Protein AF-A0A1E5UQB6-F1 (afdb_monomer)

Solvent-accessible surface area (backbone atoms only — not comparable to full-atom values): 9151 Å² total; per-residue (Å²): 135,85,78,80,91,68,69,83,79,52,68,83,79,62,78,90,73,88,72,61,85,84,56,74,77,80,86,79,87,70,75,90,73,87,51,90,89,63,66,90,69,75,52,73,66,50,33,65,72,49,49,51,60,50,49,65,58,43,50,61,43,40,75,73,65,58,45,74,65,58,53,48,39,50,29,53,57,60,31,37,64,91,89,54,93,55,88,62,62,79,92,71,66,74,58,73,83,29,86,55,34,82,46,72,75,77,62,55,71,70,54,35,50,52,56,46,45,63,70,62,63,52,99,76,81,84,87,82,76,82,73,80,87,75,134

Secondary structure (DSSP, 8-state):
-------TTGGGG------PSSPPPPP--------TT--SS--HHHIIIIIHHHHHHHHHHHHTT--HHHHHHHHHHTT--TTS--SS-GGG--STT-TT-S-SPPPPHHHHHHHHHHHH--SS---GGGG-S--

Organism: NCBI:txid888268

pLDDT: mean 82.93, std 16.0, range [34.56, 97.12]

Radius of gyration: 19.95 Å; Cα contacts (8 Å, |Δi|>4): 50; chains: 1; bounding box: 51×42×42 Å

Mean predicted aligned error: 12.3 Å

Nearest PDB structures (foldseek):
  8etg-assembly1_m  TM=1.744E-01  e=5.697E+00  Schizosaccharomyces pombe

Sequence (135 aa):
MKMADSNKGWHSEWFYVANPPPALPAFSGRFAEKRREWSWGPSADEKKSWTTPMLDLLGPLKAAGLTGVKVMWTFFERRIQPLMARVHTLYQYTGVKDPTRISLEMLMPKEVRARVWVVIKRPDDNPDLDRHERG

Structure (mmCIF, N/CA/C/O backbone):
data_AF-A0A1E5UQB6-F1
#
_entry.id   AF-A0A1E5UQB6-F1
#
loop_
_atom_site.group_PDB
_atom_site.id
_atom_site.type_symbol
_atom_site.label_atom_id
_atom_site.label_alt_id
_atom_site.label_comp_id
_atom_site.label_asym_id
_atom_site.label_entity_id
_atom_site.label_seq_id
_atom_site.pdbx_PDB_ins_code
_atom_site.Cartn_x
_atom_site.Cartn_y
_atom_site.Cartn_z
_atom_site.occupancy
_atom_site.B_iso_or_equiv
_atom_site.auth_seq_id
_atom_site.auth_comp_id
_atom_site.auth_asym_id
_atom_site.auth_atom_id
_atom_site.pdbx_PDB_model_num
ATOM 1 N N . MET A 1 1 ? 18.335 -18.606 18.476 1.00 39.22 1 MET A N 1
ATOM 2 C CA . MET A 1 1 ? 17.193 -19.169 17.723 1.00 39.22 1 MET A CA 1
ATOM 3 C C . MET A 1 1 ? 17.744 -19.748 16.426 1.00 39.22 1 MET A C 1
ATOM 5 O O . MET A 1 1 ? 18.344 -18.998 15.669 1.00 39.22 1 MET A O 1
ATOM 9 N N . LYS A 1 2 ? 17.679 -21.075 16.247 1.00 36.31 2 LYS A N 1
ATOM 10 C CA . LYS A 1 2 ? 18.197 -21.788 15.065 1.00 36.31 2 LYS A CA 1
ATOM 11 C C . LYS A 1 2 ? 17.216 -21.555 13.910 1.00 36.31 2 LYS A C 1
ATOM 13 O O . LYS A 1 2 ? 16.026 -21.798 14.097 1.00 36.31 2 LYS A O 1
ATOM 18 N N . MET A 1 3 ? 17.681 -21.038 12.774 1.00 44.59 3 MET A N 1
ATOM 19 C CA . MET A 1 3 ? 16.863 -21.038 11.557 1.00 44.59 3 MET A CA 1
ATOM 20 C C . MET A 1 3 ? 16.654 -22.494 11.127 1.00 44.59 3 MET A C 1
ATOM 22 O O . MET A 1 3 ? 17.518 -23.339 11.353 1.00 44.59 3 MET A O 1
ATOM 26 N N . ALA A 1 4 ? 15.478 -22.811 10.591 1.00 52.75 4 ALA A N 1
ATOM 27 C CA . ALA A 1 4 ? 15.251 -24.117 9.995 1.00 52.75 4 ALA A CA 1
ATOM 28 C C . ALA A 1 4 ? 16.008 -24.162 8.661 1.00 52.75 4 ALA A C 1
ATOM 30 O O . ALA A 1 4 ? 15.642 -23.458 7.725 1.00 52.75 4 ALA A O 1
ATOM 31 N N . ASP A 1 5 ? 17.044 -24.995 8.573 1.00 56.81 5 ASP A N 1
ATOM 32 C CA . ASP A 1 5 ? 17.889 -25.142 7.375 1.00 56.81 5 ASP A CA 1
ATOM 33 C C . ASP A 1 5 ? 17.206 -25.951 6.251 1.00 56.81 5 ASP A C 1
ATOM 35 O O . ASP A 1 5 ? 17.835 -26.327 5.263 1.00 56.81 5 ASP A O 1
ATOM 39 N N . SER A 1 6 ? 15.916 -26.271 6.399 1.00 66.94 6 SER A N 1
ATOM 40 C CA . SER A 1 6 ? 15.193 -27.137 5.471 1.00 66.94 6 SER A CA 1
ATOM 41 C C . SER A 1 6 ? 14.221 -26.339 4.610 1.00 66.94 6 SER A C 1
ATOM 43 O O . SER A 1 6 ? 13.207 -25.836 5.085 1.00 66.94 6 SER A O 1
ATOM 45 N N . ASN A 1 7 ? 14.511 -26.288 3.312 1.00 64.12 7 ASN A N 1
ATOM 46 C CA . ASN A 1 7 ? 13.620 -25.792 2.259 1.00 64.12 7 ASN A CA 1
ATOM 47 C C . ASN A 1 7 ? 12.612 -26.860 1.777 1.00 64.12 7 ASN A C 1
ATOM 49 O O . ASN A 1 7 ? 11.947 -26.683 0.754 1.00 64.12 7 ASN A O 1
ATOM 53 N N . LYS A 1 8 ? 12.515 -27.999 2.475 1.00 72.00 8 LYS A N 1
ATOM 54 C CA . LYS A 1 8 ? 11.702 -29.141 2.054 1.00 72.00 8 LYS A CA 1
ATOM 55 C C . LYS A 1 8 ? 10.224 -28.732 2.017 1.00 72.00 8 LYS A C 1
ATOM 57 O O . LYS A 1 8 ? 9.693 -28.237 3.004 1.00 72.00 8 LYS A O 1
ATOM 62 N N . GLY A 1 9 ? 9.582 -28.919 0.863 1.00 71.81 9 GLY A N 1
ATOM 63 C CA . GLY A 1 9 ? 8.193 -28.510 0.610 1.00 71.81 9 GLY A CA 1
ATOM 64 C C . GLY A 1 9 ? 8.033 -27.181 -0.134 1.00 71.81 9 GLY A C 1
ATOM 65 O O . GLY A 1 9 ? 6.945 -26.905 -0.614 1.00 71.81 9 GLY A 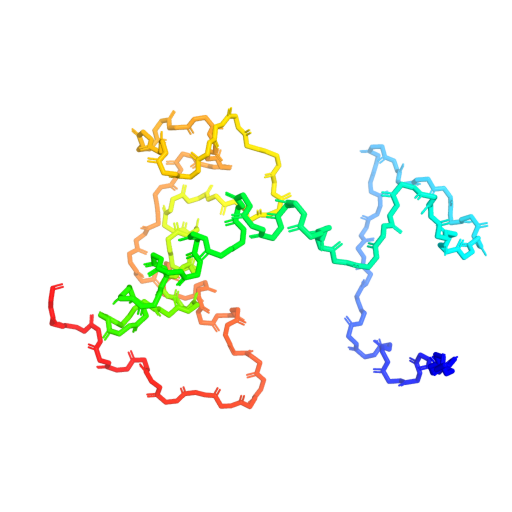O 1
ATOM 66 N N . TRP A 1 10 ? 9.095 -26.386 -0.312 1.00 74.56 10 TRP A N 1
ATOM 67 C CA . TRP A 1 10 ? 8.990 -25.116 -1.047 1.00 74.56 10 TRP A CA 1
ATOM 68 C C . TRP A 1 10 ? 8.927 -25.307 -2.563 1.00 74.56 10 TRP A C 1
ATOM 70 O O . TRP A 1 10 ? 8.342 -24.485 -3.254 1.00 74.56 10 TRP A O 1
ATOM 80 N N . HIS A 1 11 ? 9.497 -26.393 -3.091 1.00 71.00 11 HIS A N 1
ATOM 81 C CA . HIS A 1 11 ? 9.591 -26.627 -4.535 1.00 71.00 11 HIS A CA 1
ATOM 82 C C . HIS A 1 11 ? 8.234 -26.727 -5.251 1.00 71.00 11 HIS A C 1
ATOM 84 O O . HIS A 1 11 ? 8.178 -26.416 -6.435 1.00 71.00 11 HIS A O 1
ATOM 90 N N . SER A 1 12 ? 7.154 -27.127 -4.565 1.00 74.19 12 SER A N 1
ATOM 91 C CA . SER A 1 12 ? 5.812 -27.201 -5.167 1.00 74.19 12 SER A CA 1
ATOM 92 C C . SER A 1 12 ? 5.219 -25.830 -5.500 1.00 74.19 12 SER A C 1
ATOM 94 O O . SER A 1 12 ? 4.320 -25.748 -6.327 1.00 74.19 12 SER A O 1
ATOM 96 N N . GLU A 1 13 ? 5.741 -24.764 -4.891 1.00 73.38 13 GLU A N 1
ATOM 97 C CA . GLU A 1 13 ? 5.290 -23.380 -5.085 1.00 73.38 13 GLU A CA 1
ATOM 98 C C . GLU A 1 13 ? 6.152 -22.614 -6.107 1.00 73.38 13 GLU A C 1
ATOM 100 O O . GLU A 1 13 ? 5.950 -21.421 -6.334 1.00 73.38 13 GLU A O 1
ATOM 105 N N . TRP A 1 14 ? 7.161 -23.262 -6.701 1.00 82.69 14 TRP A N 1
ATOM 106 C CA . TRP A 1 14 ? 8.080 -22.620 -7.641 1.00 82.69 14 TRP A CA 1
ATOM 107 C C . TRP A 1 14 ? 7.622 -22.860 -9.079 1.00 82.69 14 TRP A C 1
ATOM 109 O O . TRP A 1 14 ? 7.308 -23.981 -9.471 1.00 82.69 14 TRP A O 1
ATOM 119 N N . PHE A 1 15 ? 7.659 -21.810 -9.896 1.00 68.88 15 PHE A N 1
ATOM 120 C CA . PHE A 1 15 ? 7.513 -21.900 -11.346 1.00 68.88 15 PHE A CA 1
ATOM 121 C C . PHE A 1 15 ? 8.694 -21.207 -12.025 1.00 68.88 15 PHE A C 1
ATOM 123 O O . PHE A 1 15 ? 9.269 -20.253 -11.498 1.00 68.88 15 PHE A O 1
ATOM 130 N N . TYR A 1 16 ? 9.070 -21.698 -13.203 1.00 82.06 16 TYR A N 1
ATOM 131 C CA . TYR A 1 16 ? 10.120 -21.083 -14.003 1.00 82.06 16 TYR A CA 1
ATOM 132 C C . TYR A 1 16 ? 9.546 -19.927 -14.820 1.00 82.06 16 TYR A C 1
ATOM 134 O O . TYR A 1 16 ? 8.494 -20.052 -15.445 1.00 82.06 16 TYR A O 1
ATOM 142 N N . VAL A 1 17 ? 10.265 -18.807 -14.839 1.00 81.69 17 VAL A N 1
ATOM 143 C CA . VAL A 1 17 ? 9.970 -17.655 -15.695 1.00 81.69 17 VAL A CA 1
ATOM 144 C C . VAL A 1 17 ? 11.099 -17.528 -16.710 1.00 81.69 17 VAL A C 1
ATOM 146 O O . VAL A 1 17 ? 12.268 -17.707 -16.365 1.00 81.69 17 VAL A O 1
ATOM 149 N N . ALA A 1 18 ? 10.756 -17.242 -17.966 1.00 86.31 18 ALA A N 1
ATOM 150 C CA . ALA A 1 18 ? 11.753 -16.958 -18.991 1.00 86.31 18 ALA A CA 1
ATOM 151 C C . ALA A 1 18 ? 12.614 -15.752 -18.576 1.00 86.31 18 ALA A C 1
ATOM 153 O O . ALA A 1 18 ? 12.105 -14.793 -18.000 1.00 86.31 18 ALA A O 1
ATOM 154 N N . ASN A 1 19 ? 13.909 -15.788 -18.897 1.00 90.38 19 ASN A N 1
ATOM 155 C CA . ASN A 1 19 ? 14.857 -14.710 -18.608 1.00 90.38 19 ASN A CA 1
ATOM 156 C C . ASN A 1 19 ? 15.255 -13.977 -19.909 1.00 90.38 19 ASN A C 1
ATOM 158 O O . ASN A 1 19 ? 16.346 -14.229 -20.429 1.00 90.38 19 ASN A O 1
ATOM 162 N N . PRO A 1 20 ? 14.362 -13.158 -20.509 1.00 90.31 20 PRO A N 1
ATOM 16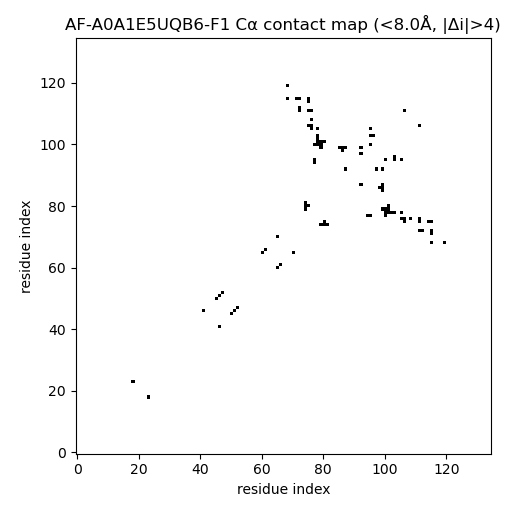3 C CA . PRO A 1 20 ? 14.661 -12.440 -21.743 1.00 90.31 20 PRO A CA 1
ATOM 164 C C . PRO A 1 20 ? 15.659 -11.292 -21.502 1.00 90.31 20 PRO A C 1
ATOM 166 O O . PRO A 1 20 ? 15.801 -10.826 -20.372 1.00 90.31 20 PRO A O 1
ATOM 169 N N . PRO A 1 21 ? 16.335 -10.791 -22.550 1.00 89.50 21 PRO A N 1
ATOM 170 C CA . PRO A 1 21 ? 17.234 -9.649 -22.428 1.00 89.50 21 PRO A CA 1
ATOM 171 C C . PRO A 1 21 ? 16.544 -8.362 -21.916 1.00 89.50 21 PRO A C 1
ATOM 173 O O . PRO A 1 21 ? 15.441 -8.054 -22.371 1.00 89.50 21 PRO A O 1
ATOM 176 N N . PRO A 1 22 ? 17.211 -7.570 -21.050 1.00 87.19 22 PRO A N 1
ATOM 177 C CA . PRO A 1 22 ? 18.488 -7.878 -20.411 1.00 87.19 22 PRO A CA 1
ATOM 178 C C . PRO A 1 22 ? 18.314 -8.957 -19.334 1.00 87.19 22 PRO A C 1
ATOM 180 O O . PRO A 1 22 ? 17.481 -8.838 -18.439 1.00 87.19 22 PRO A O 1
ATOM 183 N N . ALA A 1 23 ? 19.123 -10.010 -19.436 1.00 91.06 23 ALA A N 1
ATOM 184 C CA . ALA A 1 23 ? 19.015 -11.169 -18.567 1.00 91.06 23 ALA A CA 1
ATOM 185 C C . ALA A 1 23 ? 19.377 -10.820 -17.114 1.00 91.06 23 ALA A C 1
ATOM 187 O O . ALA A 1 23 ? 20.257 -9.994 -16.855 1.00 91.06 23 ALA A O 1
ATOM 188 N N . LEU A 1 24 ? 18.735 -11.502 -16.164 1.00 88.19 24 LEU A N 1
ATOM 189 C CA . LEU A 1 24 ? 19.114 -11.478 -14.754 1.00 88.19 24 LEU A CA 1
ATOM 190 C C . LEU A 1 24 ? 20.599 -11.852 -14.584 1.00 88.19 24 LEU A C 1
ATOM 192 O O . LEU A 1 24 ? 21.092 -12.721 -15.313 1.00 88.19 24 LEU A O 1
ATOM 196 N N . PRO A 1 25 ? 21.305 -11.254 -13.606 1.00 86.88 25 PRO A N 1
ATOM 197 C CA . PRO A 1 25 ? 22.665 -11.650 -13.267 1.00 86.88 25 PRO A CA 1
ATOM 198 C C . PRO A 1 25 ? 22.763 -13.150 -12.970 1.00 86.88 25 PRO A C 1
ATOM 200 O O . PRO A 1 25 ? 21.824 -13.750 -12.442 1.00 86.88 25 PRO A O 1
ATOM 203 N N . ALA A 1 26 ? 23.919 -13.747 -13.267 1.00 87.19 26 ALA A N 1
ATOM 204 C CA . ALA A 1 26 ? 24.181 -15.140 -12.927 1.00 87.19 26 ALA A CA 1
ATOM 205 C C . ALA A 1 26 ? 23.952 -15.384 -11.425 1.00 87.19 26 ALA A C 1
ATOM 207 O O . ALA A 1 26 ? 24.343 -14.569 -10.583 1.00 87.19 26 ALA A O 1
ATOM 208 N N . PHE A 1 27 ? 23.325 -16.515 -11.091 1.00 83.81 27 PHE A N 1
ATOM 209 C CA . PHE A 1 27 ? 23.119 -16.908 -9.702 1.00 83.81 27 PHE A CA 1
ATOM 210 C C . PHE A 1 27 ? 24.471 -16.991 -8.984 1.00 83.81 27 PHE A C 1
ATOM 212 O O . PHE A 1 27 ? 25.351 -17.751 -9.380 1.00 83.81 27 PHE A O 1
ATOM 219 N N . SER A 1 28 ? 24.641 -16.192 -7.932 1.00 84.94 28 SER A N 1
ATOM 220 C CA . SER A 1 28 ? 25.939 -16.029 -7.272 1.00 84.94 28 SER A CA 1
ATOM 221 C C . SER A 1 28 ? 26.261 -17.131 -6.259 1.00 84.94 28 SER A C 1
ATOM 223 O O . SER A 1 28 ? 27.398 -17.197 -5.796 1.00 84.94 28 SER A O 1
ATOM 225 N N . GLY A 1 29 ? 25.280 -17.953 -5.860 1.00 86.19 29 GLY A N 1
ATOM 226 C CA . GLY A 1 29 ? 25.438 -18.974 -4.814 1.00 86.19 29 GLY A CA 1
ATOM 227 C C . GLY A 1 29 ? 25.698 -18.424 -3.406 1.00 86.19 29 GLY A C 1
ATOM 228 O O . GLY A 1 29 ? 25.864 -19.198 -2.468 1.00 86.19 29 GLY A O 1
ATOM 229 N N . ARG A 1 30 ? 25.744 -17.097 -3.238 1.00 81.25 30 ARG A N 1
ATOM 230 C CA . ARG A 1 30 ? 26.006 -16.450 -1.951 1.00 81.25 30 ARG A CA 1
ATOM 231 C C . ARG A 1 30 ? 24.725 -16.391 -1.131 1.00 81.25 30 ARG A C 1
ATOM 233 O O . ARG A 1 30 ? 23.669 -16.021 -1.643 1.00 81.25 30 ARG A O 1
ATOM 240 N N . PHE A 1 31 ? 24.833 -16.714 0.152 1.00 79.19 31 PHE A N 1
ATOM 241 C CA . PHE A 1 31 ? 23.750 -16.473 1.098 1.00 79.19 31 PHE A CA 1
ATOM 242 C C . PHE A 1 31 ? 23.539 -14.969 1.292 1.00 79.19 31 PHE A C 1
ATOM 244 O O . PHE A 1 31 ? 24.474 -14.177 1.172 1.00 79.19 31 PHE A O 1
ATOM 251 N N . ALA A 1 32 ? 22.303 -14.574 1.599 1.00 79.00 32 ALA A N 1
ATOM 252 C CA . ALA A 1 32 ? 22.005 -13.197 1.963 1.00 79.00 32 ALA A CA 1
ATOM 253 C C . ALA A 1 32 ? 22.729 -12.851 3.273 1.00 79.00 32 ALA A C 1
ATOM 255 O O . ALA A 1 32 ? 22.407 -13.383 4.336 1.00 79.00 32 ALA A O 1
ATOM 256 N N . GLU A 1 33 ? 23.717 -11.966 3.196 1.00 80.38 33 GLU A N 1
ATOM 257 C CA . GLU A 1 33 ? 24.425 -11.476 4.373 1.00 80.38 33 GLU A CA 1
ATOM 258 C C . GLU A 1 33 ? 23.608 -10.376 5.052 1.00 80.38 33 GLU A C 1
ATOM 260 O O . GLU A 1 33 ? 23.113 -9.445 4.407 1.00 80.38 33 GLU A O 1
ATOM 265 N N . LYS A 1 34 ? 23.474 -10.460 6.381 1.00 77.75 34 LYS A N 1
ATOM 266 C CA . LYS A 1 34 ? 22.834 -9.398 7.156 1.00 77.75 34 LYS A CA 1
ATOM 267 C C . LYS A 1 34 ? 23.680 -8.129 7.050 1.00 77.75 34 LYS A C 1
ATOM 269 O O . LYS A 1 34 ? 24.777 -8.051 7.599 1.00 77.75 34 LYS A O 1
ATOM 274 N N . ARG A 1 35 ? 23.131 -7.116 6.389 1.00 80.75 35 ARG A N 1
ATOM 275 C CA . ARG A 1 35 ? 23.709 -5.772 6.331 1.00 80.75 35 ARG A CA 1
ATOM 276 C C . ARG A 1 35 ? 23.657 -5.102 7.709 1.00 80.75 35 ARG A C 1
ATOM 278 O O . ARG A 1 35 ? 22.686 -5.288 8.444 1.00 80.75 35 ARG A O 1
ATOM 285 N N . ARG A 1 36 ? 24.691 -4.333 8.079 1.00 79.12 36 ARG A N 1
ATOM 286 C CA . ARG A 1 36 ? 24.757 -3.639 9.388 1.00 79.12 36 ARG A CA 1
ATOM 287 C C . ARG A 1 36 ? 23.638 -2.609 9.536 1.00 79.12 36 ARG A C 1
ATOM 289 O O . ARG A 1 36 ? 23.179 -2.353 10.641 1.00 79.12 36 ARG A O 1
ATOM 296 N N . GLU A 1 37 ? 23.188 -2.083 8.407 1.00 80.06 37 GLU A N 1
ATOM 297 C CA . GLU A 1 37 ? 22.103 -1.123 8.249 1.00 80.06 37 GLU A CA 1
ATOM 298 C C . GLU A 1 37 ? 20.718 -1.746 8.495 1.00 80.06 37 GLU A C 1
ATOM 300 O O . GLU A 1 37 ? 19.737 -1.022 8.619 1.00 80.06 37 GLU A O 1
ATOM 305 N N . TRP A 1 38 ? 20.612 -3.079 8.550 1.00 76.50 38 TRP A N 1
ATOM 306 C CA . TRP A 1 38 ? 19.355 -3.784 8.800 1.00 76.50 38 TRP A CA 1
ATOM 307 C C . TRP A 1 38 ? 19.296 -4.292 10.245 1.00 76.50 38 TRP A C 1
ATOM 309 O O . TRP A 1 38 ? 19.853 -5.339 10.599 1.00 76.50 38 TRP A O 1
ATOM 319 N N . SER A 1 39 ? 18.584 -3.555 11.095 1.00 77.44 39 SER A N 1
ATOM 320 C CA . SER A 1 39 ? 18.180 -3.995 12.431 1.00 77.44 39 SER A CA 1
ATOM 321 C C . SER A 1 39 ? 16.854 -4.760 12.384 1.00 77.44 39 SER A C 1
ATOM 323 O O . SER A 1 39 ? 16.095 -4.706 11.416 1.00 77.44 39 SER A O 1
ATOM 325 N N . TRP A 1 40 ? 16.577 -5.530 13.437 1.00 80.38 40 TRP A N 1
ATOM 326 C CA . TRP A 1 40 ? 15.274 -6.170 13.575 1.00 80.38 40 TRP A CA 1
ATOM 327 C C . TRP A 1 40 ? 14.251 -5.128 14.035 1.00 80.38 40 TRP A C 1
ATOM 329 O O . TRP A 1 40 ? 14.314 -4.663 15.173 1.00 80.38 40 TRP A O 1
ATOM 339 N N . GLY A 1 41 ? 13.317 -4.786 13.148 1.00 81.75 41 GLY A N 1
ATOM 340 C CA . GLY A 1 41 ? 12.230 -3.851 13.427 1.00 81.75 41 GLY A CA 1
ATOM 341 C C . GLY A 1 41 ? 12.674 -2.390 13.615 1.00 81.75 41 GLY A C 1
ATOM 342 O O . GLY A 1 41 ? 13.867 -2.085 13.588 1.00 81.75 41 GLY A O 1
ATOM 343 N N . PRO A 1 42 ? 11.703 -1.479 13.806 1.00 84.38 42 PRO A N 1
ATOM 344 C CA . PRO A 1 42 ? 11.984 -0.068 14.048 1.00 84.38 42 PRO A CA 1
ATOM 345 C C . PRO A 1 42 ? 12.634 0.143 15.423 1.00 84.38 42 PRO A C 1
ATOM 347 O O . PRO A 1 42 ? 12.299 -0.537 16.402 1.00 84.38 42 PRO A O 1
ATOM 350 N N . SER A 1 43 ? 13.540 1.115 15.497 1.00 88.50 43 SER A N 1
ATOM 351 C CA . SER A 1 43 ? 14.155 1.614 16.731 1.00 88.50 43 SER A CA 1
ATOM 352 C C . SER A 1 43 ? 13.116 2.181 17.710 1.00 88.50 43 SER A C 1
ATOM 354 O O . SER A 1 43 ? 11.955 2.403 17.364 1.00 88.50 43 SER A O 1
ATOM 356 N N . ALA A 1 44 ? 13.518 2.421 18.963 1.00 90.12 44 ALA A N 1
ATOM 357 C CA . ALA A 1 44 ? 12.628 3.011 19.967 1.00 90.12 44 ALA A CA 1
ATOM 358 C C . ALA A 1 44 ? 12.111 4.399 19.539 1.00 90.12 44 ALA A C 1
ATOM 360 O O . ALA A 1 44 ? 10.918 4.680 19.674 1.00 90.12 44 ALA A O 1
ATOM 361 N N . ASP A 1 45 ? 12.983 5.221 18.952 1.00 91.38 45 ASP A N 1
ATOM 362 C CA . ASP A 1 45 ? 12.635 6.561 18.476 1.00 91.38 45 ASP A CA 1
ATOM 363 C C . ASP A 1 45 ? 11.709 6.516 17.257 1.00 91.38 45 ASP A C 1
ATOM 365 O O . ASP A 1 45 ? 10.740 7.274 17.196 1.00 91.38 45 ASP A O 1
ATOM 369 N N . GLU A 1 46 ? 11.930 5.586 16.321 1.00 88.56 46 GLU A N 1
ATOM 370 C CA . GLU A 1 46 ? 11.024 5.368 15.184 1.00 88.56 46 GLU A CA 1
ATOM 371 C C . GLU A 1 46 ? 9.664 4.833 15.633 1.00 88.56 46 GLU A C 1
ATOM 373 O O . GLU A 1 46 ? 8.627 5.238 15.101 1.00 88.56 46 GLU A O 1
ATOM 378 N N . LYS A 1 47 ? 9.638 3.950 16.639 1.00 90.12 47 LYS A N 1
ATOM 379 C CA . LYS A 1 47 ? 8.380 3.476 17.222 1.00 90.12 47 LYS A CA 1
ATOM 380 C C . LYS A 1 47 ? 7.587 4.635 17.804 1.00 90.12 47 LYS A C 1
ATOM 382 O O . LYS A 1 47 ? 6.421 4.790 17.456 1.00 90.12 47 LYS A O 1
ATOM 387 N N . LYS A 1 48 ? 8.229 5.466 18.626 1.00 93.31 48 LYS A N 1
ATOM 388 C CA . LYS A 1 48 ? 7.599 6.631 19.253 1.00 93.31 48 LYS A CA 1
ATOM 389 C C . LYS A 1 48 ? 7.142 7.669 18.225 1.00 93.31 48 LYS A C 1
ATOM 391 O O . LYS A 1 48 ? 6.047 8.201 18.357 1.00 93.31 48 LYS A O 1
ATOM 396 N N . SER A 1 49 ? 7.966 7.943 17.216 1.00 93.44 49 SER A N 1
ATOM 397 C CA . SER A 1 49 ? 7.699 8.991 16.223 1.00 93.44 49 SER A CA 1
ATOM 398 C C . SER A 1 49 ? 6.661 8.579 15.181 1.00 93.44 49 SER A C 1
ATOM 400 O O . SER A 1 49 ? 5.847 9.401 14.777 1.00 93.44 49 SER A O 1
ATOM 402 N N . TRP A 1 50 ? 6.677 7.315 14.746 1.00 89.00 50 TRP A N 1
ATOM 403 C CA . TRP A 1 50 ? 5.901 6.872 13.584 1.00 89.00 50 TRP A CA 1
ATOM 404 C C . TRP A 1 50 ? 4.954 5.719 13.891 1.00 89.00 50 TRP A C 1
ATOM 406 O O . TRP A 1 50 ? 3.784 5.775 13.522 1.00 89.00 50 TRP A O 1
ATOM 416 N N . THR A 1 51 ? 5.429 4.672 14.570 1.00 91.38 51 THR A N 1
ATOM 417 C CA . THR A 1 51 ? 4.631 3.444 14.737 1.00 91.38 51 THR A CA 1
ATOM 418 C C . THR A 1 51 ? 3.456 3.657 15.685 1.00 91.38 51 THR A C 1
ATOM 420 O O . THR A 1 51 ? 2.328 3.330 15.327 1.00 91.38 51 THR A O 1
ATOM 423 N N . THR A 1 52 ? 3.695 4.220 16.872 1.00 92.94 52 THR A N 1
ATOM 424 C CA . THR A 1 52 ? 2.647 4.426 17.880 1.00 92.94 52 THR A CA 1
ATOM 425 C C . THR A 1 52 ? 1.537 5.347 17.364 1.00 92.94 52 THR A C 1
ATOM 427 O O . THR A 1 52 ? 0.393 4.898 17.347 1.00 92.94 52 THR A O 1
ATOM 430 N N . PRO A 1 53 ? 1.829 6.545 16.810 1.00 95.12 53 PRO A N 1
ATOM 431 C CA . PRO A 1 53 ? 0.773 7.412 16.285 1.00 95.12 53 PRO A CA 1
ATOM 432 C C . PRO A 1 53 ? -0.024 6.770 15.141 1.00 95.12 53 PRO A C 1
ATOM 434 O O . PRO A 1 53 ? -1.237 6.938 15.051 1.00 95.12 53 PRO A O 1
ATOM 437 N N . MET A 1 54 ? 0.634 6.001 14.264 1.00 92.56 54 MET A N 1
ATOM 438 C CA . MET A 1 54 ? -0.063 5.288 13.189 1.00 92.56 54 MET A CA 1
ATOM 439 C C . MET A 1 54 ? -0.990 4.194 13.721 1.00 92.56 54 MET A C 1
ATOM 441 O O . MET A 1 54 ? -2.075 4.010 13.172 1.00 92.56 54 MET A O 1
ATOM 445 N N . LEU A 1 55 ? -0.592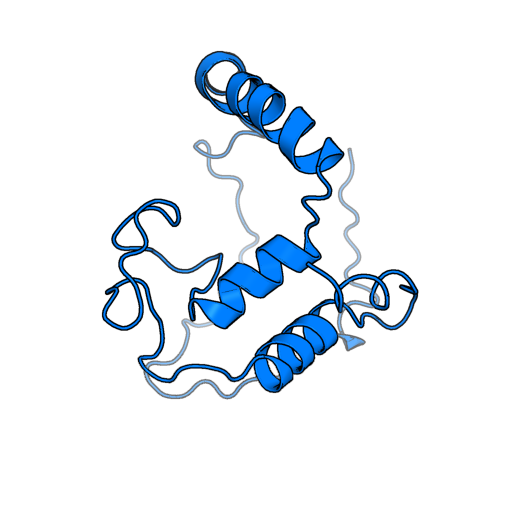 3.470 14.771 1.00 93.06 55 LEU A N 1
ATOM 446 C CA . LEU A 1 55 ? -1.444 2.460 15.400 1.00 93.06 55 LEU A CA 1
ATOM 447 C C . LEU A 1 55 ? -2.659 3.093 16.085 1.00 93.06 55 LEU A C 1
ATOM 449 O O . LEU A 1 55 ? -3.765 2.570 15.936 1.00 93.06 55 LEU A O 1
ATOM 453 N N . ASP A 1 56 ? -2.473 4.238 16.744 1.00 94.94 56 ASP A N 1
ATOM 454 C CA . ASP A 1 56 ? -3.561 4.996 17.369 1.00 94.94 56 ASP A CA 1
ATOM 455 C C . ASP A 1 56 ? -4.586 5.467 16.328 1.00 94.94 56 ASP A C 1
ATOM 457 O O . ASP A 1 56 ? -5.791 5.394 16.561 1.00 94.94 56 ASP A O 1
ATOM 461 N N . LEU A 1 57 ? -4.128 5.870 15.138 1.00 93.38 57 LEU A N 1
ATOM 462 C CA . LEU A 1 57 ? -5.003 6.214 14.011 1.00 93.38 57 LEU A CA 1
ATOM 463 C C . LEU A 1 57 ? -5.654 4.985 13.361 1.00 93.38 57 LEU A C 1
ATOM 465 O O . LEU A 1 57 ? -6.797 5.047 12.904 1.00 93.38 57 LEU A O 1
ATOM 469 N N . LEU A 1 58 ? -4.943 3.858 13.302 1.00 94.31 58 LEU A N 1
ATOM 470 C CA . LEU A 1 58 ? -5.438 2.636 12.672 1.00 94.31 58 LEU A CA 1
ATOM 471 C C . LEU A 1 58 ? -6.526 1.952 13.509 1.00 94.31 58 LEU A C 1
ATOM 473 O O . LEU A 1 58 ? -7.424 1.333 12.939 1.00 94.31 58 LEU A O 1
ATOM 477 N N . GLY A 1 59 ? -6.470 2.066 14.838 1.00 95.94 59 GLY A N 1
ATOM 478 C CA . GLY A 1 59 ? -7.440 1.467 15.759 1.00 95.94 59 GLY A CA 1
ATOM 479 C C . GLY A 1 59 ? -8.897 1.826 15.426 1.00 95.94 59 GLY A C 1
ATOM 480 O O . GLY A 1 59 ? -9.684 0.919 15.134 1.00 95.94 59 GLY A O 1
ATOM 481 N N . PRO A 1 60 ? -9.263 3.121 15.385 1.00 97.12 60 PRO A N 1
ATOM 482 C CA . PRO A 1 60 ? -10.600 3.568 15.001 1.00 97.12 60 PRO A CA 1
ATOM 483 C C . PRO A 1 60 ? -10.999 3.137 13.587 1.00 97.12 60 PRO A C 1
ATOM 485 O O . PRO A 1 60 ? -12.131 2.713 13.371 1.00 97.12 60 PRO A O 1
ATOM 488 N N . LEU A 1 61 ? -10.071 3.175 12.622 1.00 94.88 61 LEU A N 1
ATOM 489 C CA . LEU A 1 61 ? -10.348 2.741 11.248 1.00 94.88 61 LEU A CA 1
ATOM 490 C C . LEU A 1 61 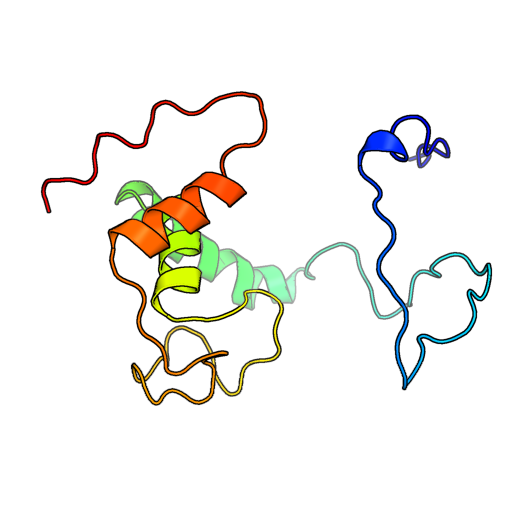? -10.673 1.248 11.183 1.00 94.88 61 LEU A C 1
ATOM 492 O O . LEU A 1 61 ? -11.600 0.840 10.484 1.00 94.88 61 LEU A O 1
ATOM 496 N N . LYS A 1 62 ? -9.940 0.426 11.937 1.00 96.12 62 LYS A N 1
ATOM 497 C CA . LYS A 1 62 ? -10.219 -1.005 12.065 1.00 96.12 62 LYS A CA 1
ATOM 498 C C . LYS A 1 62 ? -11.586 -1.238 12.711 1.00 96.12 62 LYS A C 1
ATOM 500 O O . LYS A 1 62 ? -12.341 -2.067 12.211 1.00 96.12 62 LYS A O 1
ATOM 505 N N . ALA A 1 63 ? -11.926 -0.494 13.766 1.00 95.81 63 ALA A N 1
ATOM 506 C CA . ALA A 1 63 ? -13.242 -0.562 14.406 1.00 95.81 63 ALA A CA 1
ATOM 507 C C . ALA A 1 63 ? -14.380 -0.149 13.451 1.00 95.81 63 ALA A C 1
ATOM 509 O O . ALA A 1 63 ? -15.446 -0.756 13.467 1.00 95.81 63 ALA A O 1
ATOM 510 N N . ALA A 1 64 ? -14.124 0.804 12.550 1.00 95.94 64 ALA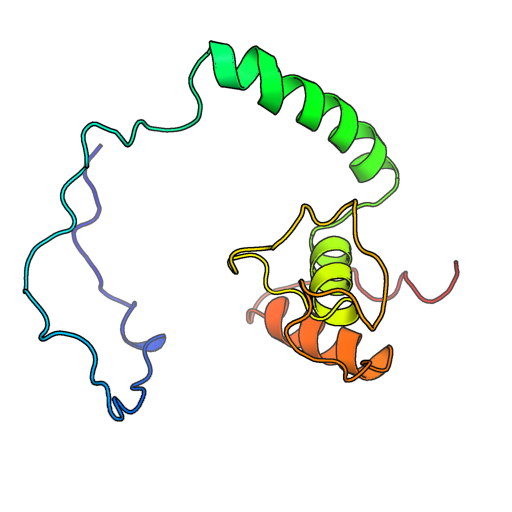 A N 1
ATOM 511 C CA . ALA A 1 64 ? -15.023 1.190 11.460 1.00 95.94 64 ALA A CA 1
ATOM 512 C C . ALA A 1 64 ? -15.037 0.192 10.276 1.00 95.94 64 ALA A C 1
ATOM 514 O O . ALA A 1 64 ? -15.667 0.436 9.246 1.00 95.94 64 ALA A O 1
ATOM 515 N N . GLY A 1 65 ? -14.339 -0.942 10.393 1.00 93.25 65 GLY A N 1
ATOM 516 C CA . GLY A 1 65 ? -14.357 -2.018 9.407 1.00 93.25 65 GLY A CA 1
ATOM 517 C C . GLY A 1 65 ? -13.315 -1.888 8.298 1.00 93.25 65 GLY A C 1
ATOM 518 O O . GLY A 1 65 ? -13.528 -2.428 7.209 1.00 93.25 65 GLY A O 1
ATOM 519 N N . LEU A 1 66 ? -12.203 -1.177 8.511 1.00 93.88 66 LEU A N 1
ATOM 520 C CA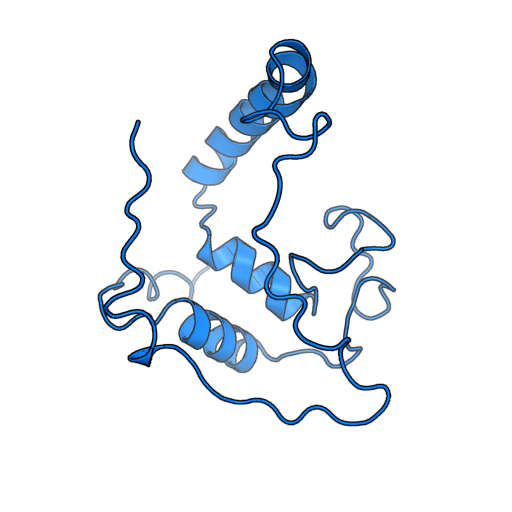 . LEU A 1 66 ? -11.040 -1.272 7.627 1.00 93.88 66 LEU A CA 1
ATOM 521 C C . LEU A 1 66 ? -10.422 -2.673 7.737 1.00 93.88 66 LEU A C 1
ATOM 523 O O . LEU A 1 66 ? -9.990 -3.097 8.808 1.00 93.88 66 LEU A O 1
ATOM 527 N N . THR A 1 67 ? -10.344 -3.379 6.611 1.00 93.50 67 THR A N 1
ATOM 528 C CA . THR A 1 67 ? -9.748 -4.718 6.515 1.00 93.50 67 THR A CA 1
ATOM 529 C C . THR A 1 67 ? -8.630 -4.736 5.478 1.00 93.50 67 THR A C 1
ATOM 531 O O . THR A 1 67 ? -8.581 -3.890 4.581 1.00 93.50 67 THR A O 1
ATOM 534 N N . GLY A 1 68 ? -7.755 -5.745 5.546 1.00 90.94 68 GLY A N 1
ATOM 535 C CA . GLY A 1 68 ? -6.741 -5.968 4.510 1.00 90.94 68 GLY A CA 1
ATOM 536 C C . GLY A 1 68 ? -7.355 -6.124 3.112 1.00 90.94 68 GLY A C 1
ATOM 537 O O . GLY A 1 68 ? -6.784 -5.651 2.136 1.00 90.94 68 GLY A O 1
ATOM 538 N N . VAL A 1 69 ? -8.566 -6.686 3.021 1.00 92.75 69 VAL A N 1
ATOM 539 C CA . VAL A 1 69 ? -9.329 -6.809 1.769 1.00 92.75 69 VAL A CA 1
ATOM 540 C C . VAL A 1 69 ? -9.649 -5.445 1.159 1.00 92.75 69 VAL A C 1
ATOM 542 O O . VAL A 1 69 ? -9.400 -5.239 -0.025 1.00 92.75 69 VAL A O 1
ATOM 545 N N . LYS A 1 70 ? -10.134 -4.485 1.956 1.00 93.19 70 LYS A N 1
ATOM 546 C CA . LYS A 1 70 ? -10.421 -3.117 1.484 1.00 93.19 70 LYS A CA 1
ATOM 547 C C . LYS A 1 70 ? -9.155 -2.368 1.067 1.00 93.19 70 LYS A C 1
ATOM 549 O O . LYS A 1 70 ? -9.163 -1.608 0.098 1.00 93.19 70 LYS A O 1
ATOM 554 N N . VAL A 1 71 ? -8.047 -2.615 1.765 1.00 93.00 71 VAL A N 1
ATOM 555 C CA . VAL A 1 71 ? -6.739 -2.073 1.380 1.00 93.00 71 VAL A CA 1
ATOM 556 C C . VAL A 1 71 ? -6.294 -2.656 0.031 1.00 93.00 71 VAL A C 1
ATOM 558 O O . VAL A 1 71 ? -5.914 -1.903 -0.863 1.00 93.00 71 VAL A O 1
ATOM 561 N N . MET A 1 72 ? -6.411 -3.974 -0.166 1.00 93.25 72 MET A N 1
ATOM 562 C CA . MET A 1 72 ? -6.113 -4.626 -1.451 1.00 93.25 72 MET A CA 1
ATOM 563 C C . MET A 1 72 ? -7.010 -4.122 -2.580 1.00 93.25 72 MET A C 1
ATOM 565 O O . MET A 1 72 ? -6.512 -3.814 -3.661 1.00 93.25 72 MET A O 1
ATOM 569 N N . TRP A 1 73 ? -8.311 -3.979 -2.322 1.00 95.06 73 TRP A N 1
ATOM 570 C CA . TRP A 1 73 ? -9.257 -3.380 -3.260 1.00 95.06 73 TRP A CA 1
ATOM 571 C C . TRP A 1 73 ? -8.769 -2.013 -3.739 1.00 95.06 73 TRP A C 1
ATOM 573 O O . TRP A 1 73 ? -8.668 -1.782 -4.941 1.00 95.06 73 TRP A O 1
ATOM 583 N N . THR A 1 74 ? -8.366 -1.150 -2.802 1.00 94.88 74 THR A N 1
ATOM 584 C CA . THR A 1 74 ? -7.858 0.195 -3.103 1.00 94.88 74 THR A CA 1
ATOM 585 C C . THR A 1 74 ? -6.622 0.155 -4.005 1.00 94.88 74 THR A C 1
ATOM 587 O O . THR A 1 74 ? -6.515 0.952 -4.937 1.00 94.88 74 THR A O 1
ATOM 590 N N . PHE A 1 75 ? -5.689 -0.774 -3.772 1.00 94.69 75 PHE A N 1
ATOM 591 C CA . PHE A 1 75 ? -4.519 -0.946 -4.639 1.00 94.69 75 PHE A CA 1
ATOM 592 C C . PHE A 1 75 ? -4.907 -1.335 -6.070 1.00 94.69 75 PHE A C 1
ATOM 594 O O . PHE A 1 75 ? -4.4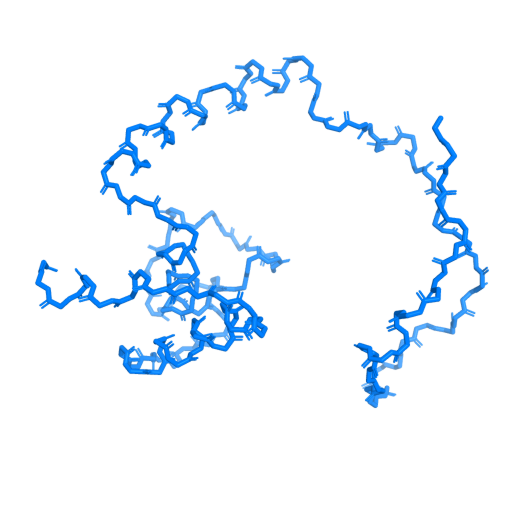05 -0.742 -7.027 1.00 94.69 75 PHE A O 1
ATOM 601 N N . PHE A 1 76 ? -5.827 -2.287 -6.233 1.00 95.12 76 PHE A N 1
ATOM 602 C CA . PHE A 1 76 ? -6.277 -2.726 -7.554 1.00 95.12 76 PHE A CA 1
ATOM 603 C C . PHE A 1 76 ? -7.073 -1.652 -8.294 1.00 95.12 76 PHE A C 1
ATOM 605 O O . PHE A 1 76 ? -6.758 -1.352 -9.445 1.00 95.12 76 PHE A O 1
ATOM 612 N N . GLU A 1 77 ? -8.054 -1.043 -7.634 1.00 95.25 77 GLU A N 1
ATOM 613 C CA . GLU A 1 77 ? -8.888 0.027 -8.187 1.00 95.25 77 GLU A CA 1
ATOM 614 C C . GLU A 1 77 ? -8.042 1.223 -8.645 1.00 95.25 77 GLU A C 1
ATOM 616 O O . GLU A 1 77 ? -8.192 1.733 -9.760 1.00 95.25 77 GLU A O 1
ATOM 621 N N . ARG A 1 78 ? -7.074 1.632 -7.816 1.00 95.38 78 ARG A N 1
ATOM 622 C CA . ARG A 1 78 ? -6.160 2.728 -8.147 1.00 95.38 78 ARG A CA 1
ATOM 623 C C . ARG A 1 78 ? -5.047 2.317 -9.102 1.00 95.38 78 ARG A C 1
ATOM 625 O O . ARG A 1 78 ? -4.295 3.188 -9.502 1.00 95.38 78 ARG A O 1
ATOM 632 N N . ARG A 1 79 ? -4.930 1.043 -9.497 1.00 95.56 79 ARG A N 1
ATOM 633 C CA . ARG A 1 79 ? -3.825 0.512 -10.321 1.00 95.56 79 ARG A CA 1
ATOM 634 C C . ARG A 1 79 ? -2.453 0.829 -9.717 1.00 95.56 79 ARG A C 1
ATOM 636 O O . ARG A 1 79 ? -1.559 1.287 -10.420 1.00 95.56 79 ARG A O 1
ATOM 643 N N . ILE A 1 80 ? -2.281 0.587 -8.419 1.00 94.25 80 ILE A N 1
ATOM 644 C CA . ILE A 1 80 ? -1.027 0.830 -7.694 1.00 94.25 80 ILE A CA 1
ATOM 645 C C . ILE A 1 80 ? -0.507 -0.484 -7.122 1.00 94.25 80 ILE A C 1
ATOM 647 O O . ILE A 1 80 ? -1.223 -1.201 -6.428 1.00 94.25 80 ILE A O 1
ATOM 651 N N . GLN A 1 81 ? 0.766 -0.778 -7.380 1.00 91.31 81 GLN A N 1
ATOM 652 C CA . GLN A 1 81 ? 1.451 -1.928 -6.798 1.00 91.31 81 GLN A CA 1
ATOM 653 C C . GLN A 1 81 ? 1.996 -1.575 -5.401 1.00 91.31 81 GLN A C 1
ATOM 655 O O . GLN A 1 81 ? 2.703 -0.570 -5.263 1.00 91.31 81 GLN A O 1
ATOM 660 N N . PRO A 1 82 ? 1.724 -2.381 -4.355 1.00 86.00 82 PRO A N 1
ATOM 661 C CA . PRO A 1 82 ? 2.154 -2.074 -2.992 1.00 86.00 82 PRO A CA 1
ATOM 662 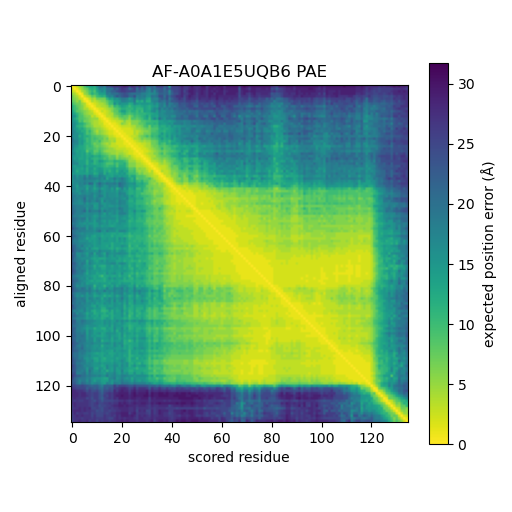C C . PRO A 1 82 ? 3.670 -1.894 -2.838 1.00 86.00 82 PRO A C 1
ATOM 664 O O . PRO A 1 82 ? 4.102 -1.006 -2.109 1.00 86.00 82 PRO A O 1
ATOM 667 N N . LEU A 1 83 ? 4.467 -2.696 -3.545 1.00 86.81 83 LEU A N 1
ATOM 668 C CA . LEU A 1 83 ? 5.932 -2.715 -3.433 1.00 86.81 83 LEU A CA 1
ATOM 669 C C . LEU A 1 83 ? 6.654 -1.908 -4.523 1.00 86.81 83 LEU A C 1
ATOM 671 O O . LEU A 1 83 ? 7.879 -1.911 -4.580 1.00 86.81 83 LEU A O 1
ATOM 675 N N . MET A 1 84 ? 5.917 -1.222 -5.395 1.00 88.19 84 MET A N 1
ATOM 676 C CA . MET A 1 84 ? 6.513 -0.366 -6.418 1.00 88.19 84 MET A CA 1
ATOM 677 C C . MET A 1 84 ? 6.954 0.965 -5.804 1.00 88.19 84 MET A C 1
ATOM 679 O O . MET A 1 84 ? 6.250 1.518 -4.957 1.00 88.19 84 MET A O 1
ATOM 683 N N . ALA A 1 85 ? 8.089 1.497 -6.266 1.00 88.94 85 ALA A N 1
ATOM 684 C CA . ALA A 1 85 ? 8.493 2.867 -5.972 1.00 88.94 85 ALA A CA 1
ATOM 685 C C . ALA A 1 85 ? 7.428 3.848 -6.487 1.00 88.94 85 ALA A C 1
ATOM 687 O O . ALA A 1 85 ? 6.996 3.765 -7.636 1.00 88.94 85 ALA A O 1
ATOM 688 N N . ARG A 1 86 ? 6.986 4.766 -5.627 1.00 91.44 86 ARG A N 1
ATOM 689 C CA . ARG A 1 86 ? 5.891 5.694 -5.927 1.00 91.44 86 ARG A CA 1
ATOM 690 C C . ARG A 1 86 ? 6.419 7.116 -5.964 1.00 91.44 86 ARG A C 1
ATOM 692 O O . ARG A 1 86 ? 7.269 7.466 -5.151 1.00 91.44 86 ARG A O 1
ATOM 699 N N . VAL A 1 87 ? 5.883 7.923 -6.879 1.00 93.12 87 VAL A N 1
ATOM 700 C CA . VAL A 1 87 ? 6.246 9.345 -7.008 1.00 93.12 87 VAL A CA 1
ATOM 701 C C . VAL A 1 87 ? 5.805 10.128 -5.771 1.00 93.12 87 VAL A C 1
ATOM 703 O O . VAL A 1 87 ? 6.485 11.051 -5.336 1.00 93.12 87 VAL A O 1
ATOM 706 N N . HIS A 1 88 ? 4.686 9.726 -5.174 1.00 94.00 88 HIS A N 1
ATOM 707 C CA . HIS A 1 88 ? 4.188 10.269 -3.921 1.00 94.00 88 HIS A CA 1
ATOM 708 C C . HIS A 1 88 ? 3.455 9.194 -3.114 1.00 94.00 88 HIS A C 1
ATOM 710 O O . HIS A 1 88 ? 3.245 8.054 -3.542 1.00 94.00 88 HIS A O 1
ATOM 716 N N . THR A 1 89 ? 3.071 9.557 -1.897 1.00 90.31 89 THR A N 1
ATOM 717 C CA . THR A 1 89 ? 2.335 8.665 -1.001 1.00 90.31 89 THR A CA 1
ATOM 718 C C . THR A 1 89 ? 0.927 8.369 -1.533 1.00 90.31 89 THR A C 1
ATOM 720 O O . THR A 1 89 ? 0.352 9.129 -2.314 1.00 90.31 89 THR A O 1
ATOM 723 N N . LEU A 1 90 ? 0.335 7.252 -1.093 1.00 90.75 90 LEU A N 1
ATOM 724 C CA . LEU A 1 90 ? -0.983 6.816 -1.577 1.00 90.75 90 LEU A CA 1
ATOM 725 C C . LEU A 1 90 ? -2.125 7.764 -1.178 1.00 90.75 90 LEU A C 1
ATOM 727 O O . LEU A 1 90 ? -3.142 7.815 -1.869 1.00 90.75 90 LEU A O 1
ATOM 731 N N . TYR A 1 91 ? -1.983 8.494 -0.068 1.00 88.12 91 TYR A N 1
ATOM 732 C CA . TYR A 1 91 ? -3.001 9.452 0.372 1.00 88.12 91 TYR A CA 1
ATOM 733 C C . TYR A 1 91 ? -3.033 10.714 -0.504 1.00 88.12 91 TYR A C 1
ATOM 735 O O . TYR A 1 91 ? -4.029 11.424 -0.491 1.00 88.12 91 TYR A O 1
ATOM 743 N N . GLN A 1 92 ? -1.991 10.956 -1.307 1.00 94.69 92 GLN A N 1
ATOM 744 C CA . GLN A 1 92 ? -1.907 12.060 -2.273 1.00 94.69 92 GLN A CA 1
ATOM 745 C C . GLN A 1 92 ? -2.390 11.657 -3.673 1.00 94.69 92 GLN A C 1
ATOM 747 O O . GLN A 1 92 ? -2.080 12.327 -4.649 1.00 94.69 92 GLN A O 1
ATOM 752 N N . TYR A 1 93 ? -3.116 10.543 -3.791 1.00 95.12 93 TYR A N 1
ATOM 753 C CA . TYR A 1 93 ? -3.600 10.042 -5.071 1.00 95.12 93 TYR A CA 1
ATOM 754 C C . TYR A 1 93 ? -4.544 11.035 -5.771 1.00 95.12 93 TYR A C 1
ATOM 756 O O . TYR A 1 93 ? -5.536 11.478 -5.197 1.00 95.12 93 TYR A O 1
ATOM 764 N N . THR A 1 94 ? -4.255 11.323 -7.037 1.00 95.94 94 THR A N 1
ATOM 765 C CA . THR A 1 94 ? -4.872 12.376 -7.863 1.00 95.94 94 THR A CA 1
ATOM 766 C C . THR A 1 94 ? -5.861 11.853 -8.913 1.00 95.94 94 THR A C 1
ATOM 768 O O . THR A 1 94 ? -6.426 12.632 -9.680 1.00 95.94 94 THR A O 1
ATOM 771 N N . GLY A 1 95 ? -6.122 10.542 -8.952 1.00 94.38 95 GLY A N 1
ATOM 772 C CA . GLY A 1 95 ? -7.100 9.934 -9.861 1.00 94.38 95 GLY A CA 1
ATOM 773 C C . GLY A 1 95 ? -6.477 9.203 -11.052 1.00 94.38 95 GLY A C 1
ATOM 774 O O . GLY A 1 95 ? -5.374 8.679 -10.982 1.00 94.38 95 GLY A O 1
ATOM 775 N N . VAL A 1 96 ? -7.207 9.110 -12.165 1.00 93.81 96 VAL A N 1
ATOM 776 C CA . VAL A 1 96 ? -6.849 8.242 -13.311 1.00 93.81 96 VAL A CA 1
ATOM 777 C C . VAL A 1 96 ? -5.545 8.651 -14.008 1.00 93.81 96 VAL A C 1
ATOM 779 O O . VAL A 1 96 ? -4.868 7.803 -14.582 1.00 93.81 96 VAL A O 1
ATOM 782 N N . LYS A 1 97 ? -5.178 9.934 -13.944 1.00 94.56 97 LYS A N 1
ATOM 783 C CA . LYS A 1 97 ? -3.935 10.468 -14.527 1.00 94.56 97 LYS A CA 1
ATOM 784 C C . LYS A 1 97 ? -2.769 10.496 -13.534 1.00 94.56 97 LYS A C 1
ATOM 786 O O . LYS A 1 97 ? -1.736 11.086 -13.832 1.00 94.56 97 LYS A O 1
ATOM 791 N N . ASP A 1 98 ? -2.947 9.901 -12.359 1.00 95.31 98 ASP A N 1
ATOM 792 C CA . ASP A 1 98 ? -1.927 9.896 -11.323 1.00 95.31 98 ASP A CA 1
ATOM 793 C C . ASP A 1 98 ? -0.667 9.143 -11.792 1.00 95.31 98 ASP A C 1
ATOM 795 O O . ASP A 1 98 ? -0.781 8.008 -12.271 1.00 95.31 98 ASP A O 1
ATOM 799 N N . PRO A 1 99 ? 0.533 9.735 -11.653 1.00 94.88 99 PRO A N 1
ATOM 800 C CA . PRO A 1 99 ? 1.775 9.144 -12.150 1.00 94.88 99 PRO A CA 1
ATOM 801 C C . PRO A 1 99 ? 2.198 7.883 -11.383 1.00 94.88 99 PRO A C 1
ATOM 803 O O . PRO A 1 99 ? 3.055 7.138 -11.847 1.00 94.88 99 PRO A O 1
ATOM 806 N N . THR A 1 100 ? 1.602 7.615 -10.219 1.00 94.00 100 THR A N 1
ATOM 807 C CA . THR A 1 100 ? 1.833 6.393 -9.438 1.00 94.00 100 THR A CA 1
ATOM 808 C C . THR A 1 100 ? 1.098 5.182 -10.030 1.00 94.00 100 THR A C 1
ATOM 810 O O . THR A 1 100 ? 1.352 4.044 -9.628 1.00 94.00 100 THR A O 1
ATOM 813 N N . ARG A 1 101 ? 0.173 5.387 -10.980 1.00 95.06 101 AR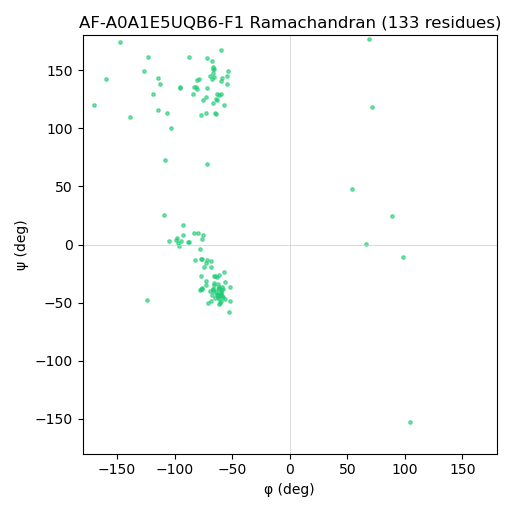G A N 1
ATOM 814 C CA . ARG A 1 101 ? -0.574 4.297 -11.617 1.00 95.06 101 ARG A CA 1
ATOM 815 C C . ARG A 1 101 ? 0.309 3.499 -12.564 1.00 95.06 101 ARG A C 1
ATOM 817 O O . ARG A 1 101 ? 0.950 4.051 -13.449 1.00 95.06 101 ARG A O 1
ATOM 824 N N . ILE A 1 102 ? 0.219 2.173 -12.478 1.00 94.19 102 ILE A N 1
ATOM 825 C CA . ILE A 1 102 ? 0.852 1.267 -13.451 1.00 94.19 102 ILE A CA 1
ATOM 826 C C . ILE A 1 102 ? 0.091 1.196 -14.783 1.00 94.19 102 ILE A C 1
ATOM 828 O O . ILE A 1 102 ? 0.570 0.600 -15.741 1.00 94.19 102 ILE A O 1
ATOM 832 N N . SER A 1 103 ? -1.137 1.721 -14.832 1.00 93.00 103 SER A N 1
ATOM 833 C CA . SER A 1 103 ? -1.977 1.715 -16.028 1.00 93.00 103 SER A CA 1
ATOM 834 C C . SER A 1 103 ? -3.071 2.780 -15.951 1.00 93.00 103 SER A C 1
ATOM 836 O O . SER A 1 103 ? -3.684 2.998 -14.899 1.00 93.00 103 SER A O 1
ATOM 838 N N . LEU A 1 104 ? -3.355 3.410 -17.091 1.00 92.50 104 LEU A N 1
ATOM 839 C CA . LEU A 1 104 ? -4.463 4.356 -17.253 1.00 92.50 104 LEU A CA 1
ATOM 840 C C . LEU A 1 104 ? -5.827 3.655 -17.322 1.00 92.50 104 LEU A C 1
ATOM 842 O O . LEU A 1 104 ? -6.850 4.275 -17.051 1.00 92.50 104 LEU A O 1
ATOM 846 N N . GLU A 1 105 ? -5.846 2.359 -17.632 1.00 93.12 105 GLU A N 1
ATOM 847 C CA . GLU A 1 105 ? -7.067 1.564 -17.721 1.00 93.12 105 GLU A CA 1
ATOM 848 C C . GLU A 1 105 ? -7.764 1.477 -16.355 1.00 93.12 105 GLU A C 1
ATOM 850 O O . GLU A 1 105 ? -7.181 1.061 -15.342 1.00 93.12 105 GLU A O 1
ATOM 855 N N . MET A 1 106 ? -9.038 1.860 -16.328 1.00 93.12 106 MET A N 1
ATOM 856 C CA . MET A 1 106 ? -9.896 1.695 -15.160 1.00 93.12 106 MET A CA 1
ATOM 857 C C . MET A 1 106 ? -10.414 0.264 -15.095 1.00 93.12 106 MET A C 1
ATOM 859 O O . MET A 1 106 ? -10.743 -0.324 -16.118 1.00 93.12 106 MET A O 1
ATOM 863 N N . LEU A 1 107 ? -10.491 -0.281 -13.884 1.00 93.81 107 LEU A N 1
ATOM 864 C CA . LEU A 1 107 ? -11.123 -1.573 -13.657 1.00 93.81 107 LEU A CA 1
ATOM 865 C C . LEU A 1 107 ? -12.564 -1.357 -13.231 1.00 93.81 107 LEU A C 1
ATOM 867 O O . LEU A 1 107 ? -12.842 -0.558 -12.336 1.00 93.81 107 LEU A O 1
ATOM 871 N N . MET A 1 108 ? -13.464 -2.121 -13.829 1.00 95.25 108 MET A N 1
ATOM 872 C CA . MET A 1 108 ? -14.830 -2.233 -13.354 1.00 95.25 108 MET A CA 1
ATOM 873 C C . MET A 1 108 ? -14.836 -2.915 -11.978 1.00 95.25 108 MET A C 1
ATOM 875 O O . MET A 1 108 ? -14.001 -3.791 -11.723 1.00 95.25 108 MET A O 1
ATOM 879 N N . PRO A 1 109 ? -15.811 -2.621 -11.100 1.00 93.62 109 PRO A N 1
ATOM 880 C CA . PRO A 1 109 ? -15.884 -3.232 -9.769 1.00 93.62 109 PRO A CA 1
ATOM 881 C C . PRO A 1 109 ? -15.814 -4.768 -9.785 1.00 93.62 109 PRO A C 1
ATOM 883 O O . PRO A 1 109 ? -15.156 -5.375 -8.942 1.00 93.62 109 PRO A O 1
ATOM 886 N N . LYS A 1 110 ? -16.411 -5.411 -10.800 1.00 95.12 110 LYS A N 1
ATOM 887 C CA . LYS A 1 110 ? -16.337 -6.868 -11.005 1.00 95.12 110 LYS A CA 1
ATOM 888 C C . LYS A 1 110 ? -14.907 -7.380 -11.234 1.00 95.12 110 LYS A C 1
ATOM 890 O O . LYS A 1 110 ? -14.555 -8.453 -10.757 1.00 95.12 110 LYS A O 1
ATOM 895 N N . GLU A 1 111 ? -14.074 -6.611 -11.931 1.00 95.69 111 GLU A N 1
ATOM 896 C CA . GLU A 1 111 ? -12.686 -6.971 -12.235 1.00 95.69 111 GLU A CA 1
ATOM 897 C C . GLU A 1 111 ? -11.789 -6.753 -11.018 1.00 95.69 111 GLU A C 1
ATOM 899 O O . GLU A 1 111 ? -10.929 -7.584 -10.730 1.00 95.69 111 GLU A O 1
ATOM 904 N N . VAL A 1 112 ? -12.025 -5.673 -10.263 1.00 95.50 112 VAL A N 1
ATOM 905 C CA . VAL A 1 112 ? -11.356 -5.447 -8.974 1.00 95.50 112 VAL A CA 1
ATOM 906 C C . VAL A 1 112 ? -11.678 -6.593 -8.017 1.00 95.50 112 VAL A C 1
ATOM 908 O O . VAL A 1 112 ? -10.757 -7.199 -7.469 1.00 95.50 112 VAL A O 1
ATOM 911 N N . ARG A 1 113 ? -12.961 -6.962 -7.888 1.00 94.00 113 ARG A N 1
ATOM 912 C CA . ARG A 1 113 ? -13.406 -8.102 -7.071 1.00 94.00 113 ARG A CA 1
ATOM 913 C C . ARG A 1 113 ? -12.713 -9.396 -7.485 1.00 94.00 113 ARG A C 1
ATOM 915 O O . ARG A 1 113 ? -12.196 -10.095 -6.620 1.00 94.00 113 ARG A O 1
ATOM 922 N N . ALA A 1 114 ? -12.656 -9.691 -8.784 1.00 93.44 114 ALA A N 1
ATOM 923 C CA . ALA A 1 114 ? -11.986 -10.886 -9.293 1.00 93.44 114 ALA A CA 1
ATOM 924 C C . ALA A 1 114 ? -10.496 -10.919 -8.910 1.00 93.44 114 ALA A C 1
ATOM 926 O O . ALA A 1 114 ? -10.004 -11.940 -8.436 1.00 93.44 114 ALA A O 1
ATOM 927 N N . ARG A 1 115 ? -9.782 -9.793 -9.037 1.00 92.75 115 ARG A N 1
ATOM 928 C CA . ARG A 1 115 ? -8.359 -9.704 -8.664 1.00 92.75 115 ARG A CA 1
ATOM 929 C C . ARG A 1 115 ? -8.137 -9.843 -7.162 1.00 92.75 115 ARG A C 1
ATOM 931 O O . ARG A 1 115 ? -7.246 -10.574 -6.744 1.00 92.75 115 ARG A O 1
ATOM 938 N N . VAL A 1 116 ? -8.963 -9.184 -6.351 1.00 92.38 116 VAL A N 1
ATOM 939 C CA . VAL A 1 116 ? -8.929 -9.310 -4.887 1.00 92.38 116 VAL A CA 1
ATOM 940 C C . VAL A 1 116 ? -9.173 -10.761 -4.466 1.00 92.38 116 VAL A C 1
ATOM 942 O O . VAL A 1 116 ? -8.449 -11.284 -3.623 1.00 92.38 116 VAL A O 1
ATOM 945 N N . TRP A 1 117 ? -10.143 -11.432 -5.090 1.00 88.94 117 TRP A N 1
ATOM 946 C CA . TRP A 1 117 ? -10.458 -12.831 -4.815 1.00 88.94 117 TRP A CA 1
ATOM 947 C C . TRP A 1 117 ? -9.288 -13.765 -5.111 1.00 88.94 117 TRP A C 1
ATOM 949 O O . TRP A 1 117 ? -8.980 -14.606 -4.277 1.00 88.94 117 TRP A O 1
ATOM 959 N N . VAL A 1 118 ? -8.591 -13.578 -6.236 1.00 89.50 118 VAL A N 1
ATOM 960 C CA . VAL A 1 118 ? -7.392 -14.365 -6.580 1.00 89.50 118 VAL A CA 1
ATOM 961 C C . VAL A 1 118 ? -6.297 -14.231 -5.516 1.00 89.50 118 VAL A C 1
ATOM 963 O O . VAL A 1 118 ? -5.623 -15.208 -5.216 1.00 89.50 118 VAL A O 1
ATOM 966 N N . VAL A 1 119 ? -6.132 -13.051 -4.910 1.00 85.38 119 VAL A N 1
ATOM 967 C CA . VAL A 1 119 ? -5.125 -12.844 -3.853 1.00 85.38 119 VAL A CA 1
ATOM 968 C C . VAL A 1 119 ? -5.555 -13.454 -2.516 1.00 85.38 119 VAL A C 1
ATOM 970 O O . VAL A 1 119 ? -4.717 -13.980 -1.786 1.00 85.38 119 VAL A O 1
ATOM 973 N N . ILE A 1 120 ? -6.846 -13.377 -2.177 1.00 83.62 120 ILE A N 1
ATOM 974 C CA . ILE A 1 120 ? -7.379 -13.889 -0.903 1.00 83.62 120 ILE A CA 1
ATOM 975 C C . ILE A 1 120 ? -7.507 -15.407 -0.914 1.00 83.62 120 ILE A C 1
ATOM 977 O O . ILE A 1 120 ? -7.245 -16.029 0.112 1.00 83.62 120 ILE A O 1
ATOM 981 N N . LYS A 1 121 ? -7.910 -15.997 -2.045 1.00 67.75 121 LYS A N 1
ATOM 982 C CA . LYS A 1 121 ? -8.063 -17.443 -2.230 1.00 67.75 121 LYS A CA 1
ATOM 983 C C . LYS A 1 121 ? -6.704 -18.132 -2.289 1.00 67.75 121 LYS A C 1
ATOM 985 O O . LYS A 1 121 ? -6.292 -18.674 -3.309 1.00 67.75 121 LYS A O 1
ATOM 990 N N . ARG A 1 122 ? -6.040 -18.151 -1.137 1.00 53.91 122 ARG A N 1
ATOM 991 C CA . ARG A 1 122 ? -5.329 -19.340 -0.678 1.00 53.91 122 ARG A CA 1
ATOM 992 C C . ARG A 1 122 ? -6.378 -20.431 -0.382 1.00 53.91 122 ARG A C 1
ATOM 994 O O . ARG A 1 122 ? -7.527 -20.075 -0.121 1.00 53.91 122 ARG A O 1
ATOM 1001 N N . PRO A 1 123 ? -6.037 -21.725 -0.484 1.00 45.41 123 PRO A N 1
ATOM 1002 C CA . PRO A 1 123 ? -7.021 -22.812 -0.511 1.00 45.41 123 PRO A CA 1
ATOM 1003 C C . PRO A 1 123 ? -7.968 -22.876 0.694 1.00 45.41 123 PRO A C 1
ATOM 1005 O O . PRO A 1 123 ? -9.088 -23.354 0.532 1.00 45.41 123 PRO A O 1
ATOM 1008 N N . ASP A 1 124 ? -7.575 -22.329 1.844 1.00 48.56 124 ASP A N 1
ATOM 1009 C CA . ASP A 1 124 ? -8.337 -22.451 3.082 1.00 48.56 124 ASP A CA 1
ATOM 1010 C C . ASP A 1 124 ? -8.884 -21.084 3.546 1.00 48.56 124 ASP A C 1
ATOM 1012 O O . ASP A 1 124 ? -8.130 -20.171 3.884 1.00 48.56 124 ASP A O 1
ATOM 1016 N N . ASP A 1 125 ? -10.219 -20.995 3.554 1.00 51.41 125 ASP A N 1
ATOM 1017 C CA . ASP A 1 125 ? -11.091 -20.066 4.292 1.00 51.41 125 ASP A CA 1
ATOM 1018 C C . ASP A 1 125 ? -11.167 -18.576 3.894 1.00 51.41 125 ASP A C 1
ATOM 1020 O O . ASP A 1 125 ? -10.222 -17.817 4.079 1.00 51.41 125 ASP A O 1
ATOM 1024 N N . ASN A 1 126 ? -12.371 -18.109 3.497 1.00 51.78 126 ASN A N 1
ATOM 1025 C CA . ASN A 1 126 ? -13.004 -16.927 4.126 1.00 51.78 126 ASN A CA 1
ATOM 1026 C C . ASN A 1 126 ? -14.490 -16.700 3.696 1.00 51.78 126 ASN A C 1
ATOM 1028 O O . ASN A 1 126 ? -14.732 -16.446 2.511 1.00 51.78 126 ASN A O 1
ATOM 1032 N N . PRO A 1 127 ? -15.473 -16.702 4.625 1.00 51.78 127 PRO A N 1
ATOM 1033 C CA . PRO A 1 127 ? -16.888 -16.365 4.379 1.00 51.78 127 PRO A CA 1
ATOM 1034 C C . PRO A 1 127 ? -17.267 -14.863 4.490 1.00 51.78 127 PRO A C 1
ATOM 1036 O O . PRO A 1 127 ? -18.432 -14.517 4.318 1.00 51.78 127 PRO A O 1
ATOM 1039 N N . ASP A 1 128 ? -16.338 -13.938 4.758 1.00 54.69 128 ASP A N 1
ATOM 1040 C CA . ASP A 1 128 ? -16.675 -12.535 5.105 1.00 54.69 128 ASP A CA 1
ATOM 1041 C C . ASP A 1 128 ? -17.028 -11.583 3.930 1.00 54.69 128 ASP A C 1
ATOM 1043 O O . ASP A 1 128 ? -17.122 -10.367 4.114 1.00 54.69 128 ASP A O 1
ATOM 1047 N N . LEU A 1 129 ? -17.217 -12.084 2.704 1.00 53.06 129 LEU A N 1
ATOM 1048 C CA . LEU A 1 129 ? -17.309 -11.230 1.504 1.00 53.06 129 LEU A CA 1
ATOM 1049 C C . LEU A 1 129 ? -18.729 -10.864 1.037 1.00 53.06 129 LEU A C 1
ATOM 1051 O O . LEU A 1 129 ? -18.855 -10.060 0.114 1.00 53.06 129 LEU A O 1
ATOM 1055 N N . ASP A 1 130 ? -19.781 -11.342 1.705 1.00 49.72 130 ASP A N 1
ATOM 1056 C CA . ASP A 1 130 ? -21.178 -11.050 1.324 1.00 49.72 130 ASP A CA 1
ATOM 1057 C C . ASP A 1 130 ? -21.755 -9.763 1.951 1.00 49.72 130 ASP A C 1
ATOM 1059 O O . ASP A 1 130 ? -22.913 -9.413 1.732 1.00 49.72 130 ASP A O 1
ATOM 1063 N N . ARG A 1 131 ? -20.965 -9.005 2.725 1.00 54.03 131 ARG A N 1
ATOM 1064 C CA . ARG A 1 131 ? -21.460 -7.825 3.469 1.00 54.03 131 ARG A CA 1
ATOM 1065 C C . ARG A 1 131 ? -21.296 -6.469 2.772 1.00 54.03 131 ARG A C 1
ATOM 1067 O O . ARG A 1 131 ? -21.650 -5.456 3.366 1.00 54.03 131 ARG A O 1
ATOM 1074 N N . HIS A 1 132 ? -20.793 -6.412 1.539 1.00 52.66 132 HIS A N 1
ATOM 1075 C CA . HIS A 1 132 ? -20.427 -5.140 0.892 1.00 52.66 132 HIS A CA 1
ATOM 1076 C C . HIS A 1 132 ? -21.320 -4.678 -0.272 1.00 52.66 132 HIS A C 1
ATOM 1078 O O . HIS A 1 132 ? -20.880 -3.874 -1.084 1.00 52.66 132 HIS A O 1
ATOM 1084 N N . GLU A 1 133 ? -22.588 -5.100 -0.325 1.00 42.16 133 GLU A N 1
ATOM 1085 C CA . GLU A 1 133 ? -23.553 -4.600 -1.330 1.00 42.16 133 GLU A CA 1
ATOM 1086 C C . GLU A 1 133 ? -24.496 -3.486 -0.838 1.00 42.16 133 GLU A C 1
ATOM 1088 O O . GLU A 1 133 ? -25.383 -3.064 -1.575 1.00 42.16 133 GLU A O 1
ATOM 1093 N N . ARG A 1 134 ? -24.330 -2.959 0.383 1.00 37.69 134 ARG A N 1
ATOM 1094 C CA . ARG A 1 134 ? -25.103 -1.794 0.849 1.00 37.69 134 ARG A CA 1
ATOM 1095 C C . ARG A 1 134 ? -24.221 -0.825 1.629 1.00 37.69 134 ARG A C 1
ATOM 1097 O O . ARG A 1 134 ? -23.803 -1.139 2.742 1.00 37.69 134 ARG A O 1
ATOM 1104 N N . GLY A 1 135 ? -23.959 0.329 1.023 1.00 34.56 135 GLY A N 1
ATOM 1105 C CA . GLY A 1 135 ? -23.157 1.429 1.554 1.00 34.56 135 GLY A CA 1
ATOM 1106 C C . GLY A 1 135 ? -22.585 2.248 0.417 1.00 34.56 135 GLY A C 1
ATOM 1107 O O . GLY A 1 135 ? -21.560 1.795 -0.133 1.00 34.56 135 GLY A O 1
#

Foldseek 3Di:
DDDDPDPPPVVVVDDDDDQDPVGDDDDPPDDDDDDPPDDDDDDPVCCVPPVVVVVVVVVVVVVVPDDPLVVQLLCVQLQADPPDDAPDDPVPADPLPHPRHPDSDGDDPVRSVVVSCVVVPPPDDDPPPPPPPDD